Protein AF-A0A376RF10-F1 (afdb_monomer)

Solvent-accessible surface area (backbone atoms only — not comparable to full-atom values): 8334 Å² total; per-residue (Å²): 114,68,69,59,55,52,52,50,46,29,71,77,38,60,68,51,52,42,58,76,68,70,46,94,78,87,82,82,74,90,78,76,69,56,68,84,74,46,48,80,75,67,83,69,54,71,64,60,54,51,52,50,53,50,49,52,56,69,41,9,72,53,36,21,66,78,38,64,90,24,38,89,58,56,19,55,82,65,55,60,75,44,80,38,65,71,57,46,56,48,50,26,63,77,68,72,45,87,73,84,84,80,52,69,45,74,37,35,64,62,17,62,100,64,43,26,66,54,50,51,62,55,47,48,51,54,50,53,50,53,51,52,55,33,55,77,69,77,97

Organism: Escherichia coli (NCBI:txid562)

InterPro domains:
  IPR000634 Serine/threonine dehydratase, pyridoxal-phosphate-binding site [PS00165] (108-122)
  IPR036052 Tryptophan synthase beta chain-like, PALP domain superfamily [G3DSA:3.40.50.1100] (1-138)
  IPR036052 Tryptophan synthase beta chain-like, PALP domain superfamily [SSF53686] (46-131)

Structure (mmCIF, N/CA/C/O backbone):
data_AF-A0A376RF10-F1
#
_entry.id   AF-A0A376RF10-F1
#
loop_
_atom_site.group_PDB
_atom_site.id
_atom_site.type_symbol
_atom_site.label_atom_id
_atom_site.label_alt_id
_atom_site.label_comp_id
_atom_site.label_asym_id
_atom_site.label_entity_id
_atom_site.label_seq_id
_atom_site.pdbx_PDB_ins_code
_atom_site.Cartn_x
_atom_site.Cartn_y
_atom_site.Cartn_z
_atom_site.occupancy
_atom_site.B_iso_or_equiv
_atom_site.auth_seq_id
_atom_site.auth_comp_id
_atom_site.auth_asym_id
_atom_site.auth_atom_id
_atom_site.pdbx_PDB_model_num
ATOM 1 N N . MET A 1 1 ? 5.990 -17.640 33.988 1.00 56.06 1 MET A N 1
ATOM 2 C CA . MET A 1 1 ? 6.763 -16.407 33.701 1.00 56.06 1 MET A CA 1
ATOM 3 C C . MET A 1 1 ? 6.196 -15.623 32.516 1.00 56.06 1 MET A C 1
ATOM 5 O O . MET A 1 1 ? 6.079 -14.413 32.640 1.00 56.06 1 MET A O 1
ATOM 9 N N . GLU A 1 2 ? 5.776 -16.263 31.417 1.00 63.03 2 GLU A N 1
ATOM 10 C CA . GLU A 1 2 ? 5.152 -15.570 30.265 1.00 63.03 2 GLU A CA 1
ATOM 11 C C . GLU A 1 2 ? 3.824 -14.869 30.597 1.00 63.03 2 GLU A C 1
ATOM 13 O O . GLU A 1 2 ? 3.658 -13.701 30.255 1.00 63.03 2 GLU A O 1
ATOM 18 N N . ASN A 1 3 ? 2.938 -15.505 31.374 1.00 71.56 3 ASN A N 1
ATOM 19 C CA . ASN A 1 3 ? 1.671 -14.883 31.797 1.00 71.56 3 ASN A CA 1
ATOM 20 C C . ASN A 1 3 ? 1.860 -13.595 32.620 1.00 71.56 3 ASN A C 1
ATOM 22 O O . ASN A 1 3 ? 1.049 -12.680 32.526 1.00 71.56 3 ASN A O 1
ATOM 26 N N . ALA A 1 4 ? 2.947 -13.481 33.392 1.00 78.94 4 ALA A N 1
ATOM 27 C CA . ALA A 1 4 ? 3.238 -12.268 34.161 1.00 78.94 4 ALA A CA 1
ATOM 28 C C . ALA A 1 4 ? 3.677 -11.105 33.254 1.00 78.94 4 ALA A C 1
ATOM 30 O O . ALA A 1 4 ? 3.264 -9.968 33.472 1.00 78.94 4 ALA A O 1
ATOM 31 N N . LYS A 1 5 ? 4.455 -11.393 32.199 1.00 87.00 5 LYS A N 1
ATOM 32 C CA . LYS A 1 5 ? 4.859 -10.394 31.196 1.00 87.00 5 LYS A CA 1
ATOM 33 C C . LYS A 1 5 ? 3.667 -9.922 30.359 1.00 87.00 5 LYS A C 1
ATOM 35 O O . LYS A 1 5 ? 3.521 -8.723 30.148 1.00 87.00 5 LYS A O 1
ATOM 40 N N . MET A 1 6 ? 2.786 -10.842 29.954 1.00 89.25 6 MET A N 1
ATOM 41 C CA . MET A 1 6 ? 1.544 -10.506 29.245 1.00 89.25 6 MET A CA 1
ATOM 42 C C . MET A 1 6 ? 0.622 -9.625 30.100 1.00 89.25 6 MET A C 1
ATOM 44 O O . MET A 1 6 ? 0.164 -8.582 29.642 1.00 89.25 6 MET A O 1
ATOM 48 N N . ASN A 1 7 ? 0.405 -9.986 31.368 1.00 92.56 7 ASN A N 1
ATOM 49 C CA . ASN A 1 7 ? -0.426 -9.187 32.272 1.00 92.56 7 ASN A CA 1
ATOM 50 C C . ASN A 1 7 ? 0.167 -7.795 32.541 1.00 92.56 7 ASN A C 1
ATOM 52 O O . ASN A 1 7 ? -0.581 -6.825 32.621 1.00 92.56 7 ASN A O 1
ATOM 56 N N . SER A 1 8 ? 1.497 -7.675 32.621 1.00 95.38 8 SER A N 1
ATOM 57 C CA . SER A 1 8 ? 2.172 -6.375 32.716 1.00 95.38 8 SER A CA 1
ATOM 58 C C . SER A 1 8 ? 1.950 -5.517 31.466 1.00 95.38 8 SER A C 1
ATOM 60 O O . SER A 1 8 ? 1.698 -4.322 31.595 1.00 95.38 8 SER A O 1
ATOM 62 N N . LEU A 1 9 ? 2.000 -6.109 30.266 1.00 96.19 9 LEU A N 1
ATOM 63 C CA . LEU A 1 9 ? 1.711 -5.400 29.014 1.00 96.19 9 LEU A CA 1
ATOM 64 C C . LEU A 1 9 ? 0.25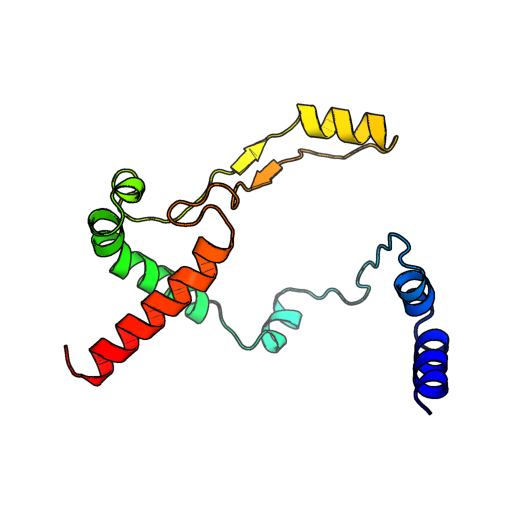5 -4.945 28.938 1.00 96.19 9 LEU A C 1
ATOM 66 O O . LEU A 1 9 ? 0.006 -3.815 28.541 1.00 96.19 9 LEU A O 1
ATOM 70 N N . ILE A 1 10 ? -0.694 -5.784 29.357 1.00 97.06 10 ILE A N 1
ATOM 71 C CA . ILE A 1 10 ? -2.115 -5.416 29.411 1.00 97.06 10 ILE A CA 1
ATOM 72 C C . ILE A 1 10 ? -2.351 -4.280 30.414 1.00 97.06 10 ILE A C 1
ATOM 74 O O . ILE A 1 10 ? -3.123 -3.368 30.131 1.00 97.06 10 ILE A O 1
ATOM 78 N N . ALA A 1 11 ? -1.683 -4.308 31.570 1.00 96.69 11 ALA A N 1
ATOM 79 C CA . ALA A 1 11 ? -1.795 -3.243 32.563 1.00 96.69 11 ALA A CA 1
ATOM 80 C C . ALA A 1 11 ? -1.234 -1.907 32.043 1.00 96.69 11 ALA A C 1
ATOM 82 O O . ALA A 1 11 ? -1.834 -0.860 32.273 1.00 96.69 11 ALA A O 1
ATOM 83 N N . GLN A 1 12 ? -0.107 -1.944 31.326 1.00 97.81 12 GLN A N 1
ATOM 84 C CA . GLN A 1 12 ? 0.526 -0.753 30.756 1.00 97.81 12 GLN A CA 1
ATOM 85 C C . GLN A 1 12 ? -0.199 -0.235 29.504 1.00 97.81 12 GLN A C 1
ATOM 87 O O . GLN A 1 12 ? -0.301 0.973 29.302 1.00 97.81 12 GLN A O 1
ATOM 92 N N . TYR A 1 13 ? -0.718 -1.141 28.674 1.00 97.38 13 TYR A N 1
ATOM 93 C CA . TYR A 1 13 ? -1.395 -0.855 27.413 1.00 97.38 13 TYR A CA 1
ATOM 94 C C . TYR A 1 13 ? -2.748 -1.580 27.377 1.00 97.38 13 TYR A C 1
ATOM 96 O O . TYR A 1 13 ? -2.857 -2.657 26.785 1.00 97.38 13 TYR A O 1
ATOM 104 N N . PRO A 1 14 ? -3.811 -0.992 27.958 1.00 96.62 14 PRO A N 1
ATOM 105 C CA . PRO A 1 14 ? -5.119 -1.646 28.063 1.00 96.62 14 PRO A CA 1
ATOM 106 C C . PRO A 1 14 ? -5.703 -2.120 26.726 1.00 96.62 14 PRO A C 1
ATOM 108 O O . PRO A 1 14 ? -6.420 -3.117 26.696 1.00 96.62 14 PRO A O 1
ATOM 111 N N . LEU A 1 15 ? -5.342 -1.463 25.615 1.00 97.12 15 LEU A N 1
ATOM 112 C CA . LEU A 1 15 ? -5.719 -1.863 24.255 1.00 97.12 15 LEU A CA 1
ATOM 113 C C . LEU A 1 15 ? -5.302 -3.306 23.917 1.00 97.12 15 LEU A C 1
ATOM 115 O O . LEU A 1 15 ? -5.996 -3.989 23.172 1.00 97.12 15 LEU A O 1
ATOM 119 N N . VAL A 1 16 ? -4.203 -3.805 24.494 1.00 97.25 16 VAL A N 1
ATOM 120 C CA . VAL A 1 16 ? -3.722 -5.180 24.278 1.00 97.25 16 VAL A CA 1
ATOM 121 C C . VAL A 1 16 ? -4.762 -6.208 24.724 1.00 97.25 16 VAL A C 1
ATOM 123 O O . VAL A 1 16 ? -4.869 -7.267 24.111 1.00 97.25 16 VAL A O 1
ATOM 126 N N . LYS A 1 17 ? -5.582 -5.893 25.735 1.00 97.25 17 LYS A N 1
ATOM 127 C CA . LYS A 1 17 ? -6.691 -6.760 26.154 1.00 97.25 17 LYS A CA 1
ATOM 128 C C . LYS A 1 17 ? -7.690 -6.987 25.017 1.00 97.25 17 LYS A C 1
ATOM 130 O O . LYS A 1 17 ? -8.119 -8.120 24.812 1.00 97.25 17 LYS A O 1
ATOM 135 N N . ASP A 1 18 ? -8.028 -5.931 24.279 1.00 98.06 18 ASP A N 1
ATOM 136 C CA . ASP A 1 18 ? -8.957 -6.005 23.149 1.00 98.06 18 ASP A CA 1
ATOM 137 C C . ASP A 1 18 ? -8.354 -6.830 21.998 1.00 98.06 18 ASP A C 1
ATOM 139 O O . ASP A 1 18 ? -9.052 -7.648 21.398 1.00 98.06 18 ASP A O 1
ATOM 143 N N . LEU A 1 19 ? -7.040 -6.711 21.762 1.00 97.12 19 LEU A N 1
ATOM 144 C CA . LEU A 1 19 ? -6.323 -7.525 20.771 1.00 97.12 19 LEU A CA 1
ATOM 145 C C . LEU A 1 19 ? -6.312 -9.016 21.136 1.00 97.12 19 LEU A C 1
ATOM 147 O O . LEU A 1 19 ? -6.581 -9.859 20.283 1.00 97.12 19 LEU A O 1
ATOM 151 N N . VAL A 1 20 ? -6.047 -9.352 22.405 1.00 96.00 20 VAL A N 1
ATOM 152 C CA . VAL A 1 20 ? -6.098 -10.740 22.905 1.00 96.00 20 VAL A CA 1
ATOM 153 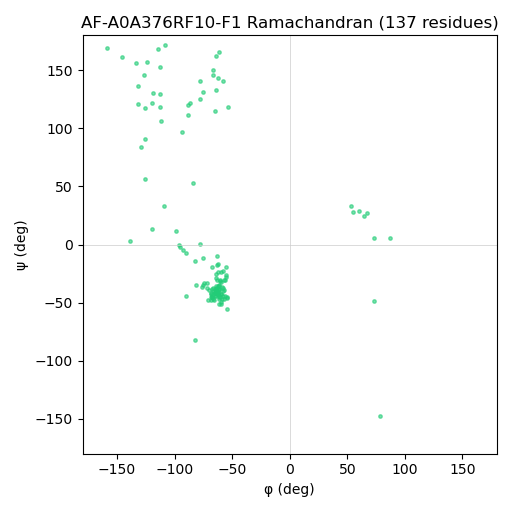C C . VAL A 1 20 ? -7.503 -11.328 22.753 1.00 96.00 20 VAL A C 1
ATOM 155 O O . VAL A 1 20 ? -7.648 -12.511 22.458 1.00 96.00 20 VAL A O 1
ATOM 158 N N . ALA A 1 21 ? -8.536 -10.501 22.917 1.00 97.69 21 ALA A N 1
ATOM 159 C CA . ALA A 1 21 ? -9.928 -10.898 22.741 1.00 97.69 21 ALA A CA 1
ATOM 160 C C . ALA A 1 21 ? -10.372 -10.999 21.268 1.00 97.69 21 ALA A C 1
ATOM 162 O O . ALA A 1 21 ? -11.536 -11.309 21.025 1.00 97.69 21 ALA A O 1
ATOM 163 N N . LEU A 1 22 ? -9.484 -10.734 20.297 1.00 98.00 22 LEU A N 1
ATOM 164 C CA . LEU A 1 22 ? -9.795 -10.686 18.860 1.00 98.00 22 LEU A CA 1
ATOM 165 C C . LEU A 1 22 ? -10.935 -9.712 18.521 1.00 98.00 22 LEU A C 1
ATOM 167 O O . LEU A 1 22 ? -11.663 -9.894 17.546 1.00 98.00 22 LEU A O 1
ATOM 171 N N . LYS A 1 23 ? -11.100 -8.669 19.337 1.00 98.44 23 LYS A N 1
ATOM 172 C CA . LYS A 1 23 ? -12.096 -7.628 19.110 1.00 98.44 23 LYS A CA 1
ATOM 173 C C . LYS A 1 23 ? -11.606 -6.716 17.988 1.00 98.44 23 LYS A C 1
ATOM 175 O O . LYS A 1 23 ? -10.474 -6.231 18.038 1.00 98.44 23 LYS A O 1
ATOM 180 N N . GLU A 1 24 ? -12.462 -6.434 17.006 1.00 98.12 24 GLU A N 1
ATOM 181 C CA . GLU A 1 24 ? -12.191 -5.391 16.010 1.00 98.12 24 GLU A CA 1
ATOM 182 C C . GLU A 1 24 ? -11.870 -4.075 16.732 1.00 98.12 24 GLU A C 1
ATOM 184 O O . GLU A 1 24 ? -12.661 -3.568 17.529 1.00 98.12 24 GLU A O 1
ATOM 189 N N . THR A 1 25 ? -10.659 -3.564 16.512 1.00 97.94 25 THR A N 1
ATOM 190 C CA . THR A 1 25 ? -10.072 -2.499 17.328 1.00 97.94 25 THR A CA 1
ATOM 191 C C . THR A 1 25 ? -9.497 -1.415 16.432 1.00 97.94 25 THR A C 1
ATOM 193 O O . THR A 1 25 ? -8.809 -1.696 15.453 1.00 97.94 25 THR A O 1
ATOM 196 N N . THR A 1 26 ? -9.743 -0.159 16.792 1.00 97.75 26 THR A N 1
ATOM 197 C CA . THR A 1 26 ? -9.173 1.011 16.121 1.00 97.75 26 THR A CA 1
ATOM 198 C C . THR A 1 26 ? -8.330 1.798 17.114 1.00 97.75 26 THR A C 1
ATOM 200 O O . THR A 1 26 ? -8.790 2.113 18.210 1.00 97.75 26 THR A O 1
ATOM 203 N N . TRP A 1 27 ? -7.099 2.134 16.729 1.00 97.75 27 TRP A N 1
ATOM 204 C CA . TRP A 1 27 ? -6.212 3.000 17.500 1.00 97.75 27 TRP A CA 1
ATOM 205 C C . TRP A 1 27 ? -5.737 4.151 16.624 1.00 97.75 27 TRP A C 1
ATOM 207 O O . TRP A 1 27 ? -5.070 3.941 15.611 1.00 97.75 27 TRP A O 1
ATOM 217 N N . PHE A 1 28 ? -6.098 5.368 17.014 1.00 97.81 28 PHE A N 1
ATOM 218 C CA . PHE A 1 28 ? -5.609 6.578 16.370 1.00 97.81 28 PHE A CA 1
ATOM 219 C C . PHE A 1 28 ? -4.286 6.972 17.022 1.00 97.81 28 PHE A C 1
ATOM 221 O O . PHE A 1 28 ? -4.240 7.172 18.235 1.00 97.81 28 PHE A O 1
ATOM 228 N N . ASN A 1 29 ? -3.217 7.063 16.228 1.00 97.38 29 ASN A N 1
ATOM 229 C CA . ASN A 1 29 ? -1.900 7.445 16.729 1.00 97.38 29 ASN A CA 1
ATOM 230 C C . ASN A 1 29 ? -1.937 8.898 17.251 1.00 97.38 29 ASN A C 1
ATOM 232 O O . ASN A 1 29 ? -2.117 9.809 16.442 1.00 97.38 29 ASN A O 1
ATOM 236 N N . PRO A 1 30 ? -1.736 9.145 18.560 1.00 96.88 30 PRO A N 1
ATOM 237 C CA . PRO A 1 30 ? -1.740 10.500 19.108 1.00 96.88 30 PRO A CA 1
ATOM 238 C C . PRO A 1 30 ? -0.460 11.286 18.778 1.00 96.88 30 PRO A C 1
ATOM 240 O O . PRO A 1 30 ? -0.409 12.487 19.016 1.00 96.88 30 PRO A O 1
ATOM 243 N N . GLY A 1 31 ? 0.579 10.618 18.267 1.00 97.50 31 GLY A N 1
ATOM 244 C CA . GLY A 1 31 ? 1.898 11.187 17.990 1.00 97.50 31 GLY A CA 1
ATOM 245 C C . GLY A 1 31 ? 2.202 11.344 16.503 1.00 97.50 31 GLY A C 1
ATOM 246 O O . GLY A 1 31 ? 3.343 11.141 16.097 1.00 97.50 31 GLY A O 1
ATOM 247 N N . THR A 1 32 ? 1.206 11.634 15.662 1.00 98.06 32 THR A N 1
ATOM 248 C CA . THR A 1 32 ? 1.482 12.014 14.268 1.00 98.06 32 THR A CA 1
ATOM 249 C C . THR A 1 32 ? 2.253 13.329 14.235 1.00 98.06 32 THR A C 1
ATOM 251 O O . THR A 1 32 ? 1.855 14.286 14.897 1.00 98.06 32 THR A O 1
ATOM 254 N N . THR A 1 33 ? 3.322 13.393 13.448 1.00 98.31 33 THR A N 1
ATOM 255 C CA . THR A 1 33 ? 4.175 14.580 13.329 1.00 98.31 33 THR A CA 1
ATOM 256 C C . THR A 1 33 ? 3.990 15.259 11.978 1.00 98.31 33 THR A C 1
ATOM 258 O O . THR A 1 33 ? 3.374 14.712 11.058 1.00 98.31 33 THR A O 1
ATOM 261 N N . SER A 1 34 ? 4.584 16.440 11.825 1.00 98.38 34 SER A N 1
ATOM 262 C CA . SER A 1 34 ? 4.808 17.006 10.496 1.00 98.38 34 SER A CA 1
ATOM 263 C C . SER A 1 34 ? 5.772 16.132 9.673 1.00 98.38 34 SER A C 1
ATOM 265 O O . SER A 1 34 ? 6.520 15.317 10.224 1.00 98.38 34 SER A O 1
ATOM 267 N N . LEU A 1 35 ? 5.788 16.319 8.346 1.00 97.94 35 LEU A N 1
ATOM 268 C CA . LEU A 1 35 ? 6.756 15.651 7.466 1.00 97.94 35 LEU A CA 1
ATOM 269 C C . LEU A 1 35 ? 8.197 15.965 7.888 1.00 97.94 35 LEU A C 1
ATOM 271 O O . LEU A 1 35 ? 9.004 15.053 8.006 1.00 97.94 35 LEU A O 1
ATOM 275 N N . ALA A 1 36 ? 8.505 17.240 8.143 1.00 97.94 36 ALA A N 1
ATOM 276 C CA . ALA A 1 36 ? 9.855 17.681 8.492 1.00 97.94 36 ALA A CA 1
ATOM 277 C C . ALA A 1 36 ? 10.376 17.033 9.787 1.00 97.94 36 ALA A C 1
ATOM 279 O O . ALA A 1 36 ? 11.545 16.665 9.855 1.00 97.94 36 ALA A O 1
ATOM 280 N N . GLU A 1 37 ? 9.514 16.855 10.790 1.00 98.12 37 GLU A N 1
ATOM 281 C CA . GLU A 1 37 ? 9.873 16.172 12.040 1.00 98.12 37 GLU A CA 1
ATOM 282 C C . GLU A 1 37 ? 9.957 14.650 11.886 1.00 98.12 37 GLU A C 1
ATOM 284 O O . GLU A 1 37 ? 10.789 14.021 12.531 1.00 98.12 37 GLU A O 1
ATOM 289 N N . GLY A 1 38 ? 9.102 14.047 11.054 1.00 97.75 38 GLY A N 1
ATOM 290 C CA . GLY A 1 38 ? 9.022 12.592 10.906 1.00 97.75 38 GLY A CA 1
ATOM 291 C C . GLY A 1 38 ? 10.083 12.005 9.974 1.00 97.75 38 GLY A C 1
ATOM 292 O O . GLY A 1 38 ? 10.586 10.908 10.216 1.00 97.75 38 GLY A O 1
ATOM 293 N N . LEU A 1 39 ? 10.445 12.737 8.915 1.00 97.50 39 LEU A N 1
ATOM 294 C CA . LEU A 1 39 ? 11.327 12.256 7.849 1.00 97.50 39 LEU A CA 1
ATOM 295 C C . LEU A 1 39 ? 12.710 11.776 8.340 1.00 97.50 39 LEU A C 1
ATOM 297 O O . LEU A 1 39 ? 13.154 10.732 7.861 1.00 97.50 39 LEU A O 1
ATOM 301 N N . PRO A 1 40 ? 13.373 12.422 9.326 1.00 97.56 40 PRO A N 1
ATOM 302 C CA . PRO A 1 40 ? 14.646 11.939 9.869 1.00 97.56 40 PRO A CA 1
ATOM 303 C C . PRO A 1 40 ? 14.601 10.518 10.455 1.00 97.56 40 PRO A C 1
ATOM 305 O O . PRO A 1 40 ? 15.636 9.859 10.521 1.00 97.56 40 PRO A O 1
ATOM 308 N N . TYR A 1 41 ? 13.425 10.027 10.861 1.00 97.88 41 TYR A N 1
ATOM 309 C CA . TYR A 1 41 ? 13.254 8.690 11.442 1.00 97.88 41 TYR A CA 1
ATOM 310 C C . TYR A 1 41 ? 12.959 7.597 10.403 1.00 97.88 41 TYR A C 1
ATOM 312 O O . TYR A 1 41 ? 12.932 6.419 10.757 1.00 97.88 41 TYR A O 1
ATOM 320 N N . VAL A 1 42 ? 12.741 7.957 9.132 1.00 98.00 42 VAL A N 1
ATOM 321 C CA . VAL A 1 42 ? 12.414 6.998 8.059 1.00 98.00 42 VAL A CA 1
ATOM 322 C C . VAL A 1 42 ? 13.642 6.187 7.632 1.00 98.00 42 VAL A C 1
ATOM 324 O O . VAL A 1 42 ? 13.511 5.024 7.259 1.00 98.00 42 VAL A O 1
ATOM 327 N N . GLY A 1 43 ? 14.839 6.784 7.686 1.00 97.50 43 GLY A N 1
ATOM 328 C CA . GLY A 1 43 ? 16.088 6.141 7.254 1.00 97.50 43 GLY A CA 1
ATOM 329 C C . GLY A 1 43 ? 16.246 6.001 5.732 1.00 97.50 43 GLY A C 1
ATOM 330 O O . GLY A 1 43 ? 17.213 5.393 5.283 1.00 97.50 43 GLY A O 1
ATOM 331 N N . LEU A 1 44 ? 15.320 6.571 4.956 1.00 97.75 44 LEU A N 1
ATOM 332 C CA . LEU A 1 44 ? 15.353 6.686 3.497 1.00 97.75 44 LEU A CA 1
ATOM 333 C C . LEU A 1 44 ? 14.990 8.116 3.096 1.00 97.75 44 LEU A C 1
ATOM 335 O O . LEU A 1 44 ? 14.308 8.834 3.832 1.00 97.75 44 LEU A O 1
ATOM 339 N N . THR A 1 45 ? 15.440 8.515 1.916 1.00 98.00 45 THR A N 1
ATOM 340 C CA . THR A 1 45 ? 15.290 9.860 1.364 1.00 98.00 45 THR A CA 1
ATOM 341 C C . THR A 1 45 ? 14.403 9.863 0.12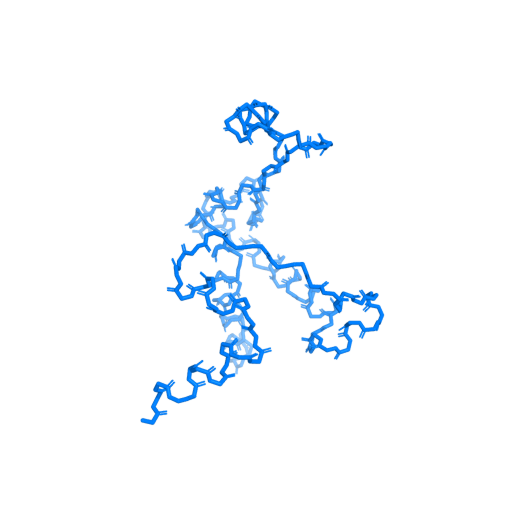3 1.00 98.00 45 THR A C 1
ATOM 343 O O . THR A 1 45 ? 14.101 8.826 -0.468 1.00 98.00 45 THR A O 1
ATOM 346 N N . GLU A 1 46 ? 14.010 11.055 -0.322 1.00 97.81 46 GLU A N 1
ATOM 347 C CA . GLU A 1 46 ? 13.351 11.218 -1.620 1.00 97.81 46 GLU A CA 1
ATOM 348 C C . GLU A 1 46 ? 14.241 10.745 -2.780 1.00 97.81 46 GLU A C 1
ATOM 350 O O . GLU A 1 46 ? 13.734 10.181 -3.747 1.00 97.81 46 GLU A O 1
ATOM 355 N N . GLN A 1 47 ? 15.566 10.890 -2.669 1.00 98.44 47 GLN A N 1
ATOM 356 C CA . GLN A 1 47 ? 16.488 10.415 -3.700 1.00 98.44 47 GLN A CA 1
ATOM 357 C C . GLN A 1 47 ? 16.434 8.889 -3.851 1.00 98.44 47 GLN A C 1
ATOM 359 O O . GLN A 1 47 ? 16.413 8.403 -4.976 1.00 98.44 47 GLN A O 1
ATOM 364 N N . ASP A 1 48 ? 16.311 8.136 -2.753 1.00 98.31 48 ASP A N 1
ATOM 365 C CA . ASP A 1 48 ? 16.153 6.674 -2.811 1.00 98.31 48 ASP A CA 1
ATOM 366 C C . ASP A 1 48 ? 14.874 6.273 -3.571 1.00 98.31 48 ASP A C 1
ATOM 368 O O . ASP A 1 48 ? 14.857 5.298 -4.328 1.00 98.31 48 ASP A O 1
ATOM 372 N N . VAL A 1 49 ? 13.801 7.060 -3.417 1.00 98.19 49 VAL A N 1
ATOM 373 C CA . VAL A 1 49 ? 12.544 6.881 -4.160 1.00 98.19 49 VAL A CA 1
ATOM 374 C C . VAL A 1 49 ? 12.744 7.185 -5.648 1.00 98.19 49 VAL A C 1
ATOM 376 O O . VAL A 1 49 ? 12.314 6.401 -6.498 1.00 98.19 49 VAL A O 1
ATOM 379 N N . GLN A 1 50 ? 13.430 8.280 -5.985 1.00 98.50 50 GLN A N 1
ATOM 380 C CA . GLN A 1 50 ? 13.728 8.629 -7.379 1.00 98.50 50 GLN A CA 1
ATOM 381 C C . GLN A 1 50 ? 14.642 7.595 -8.051 1.00 98.50 50 GLN A C 1
ATOM 383 O O . GLN A 1 50 ? 14.405 7.218 -9.200 1.00 98.50 50 GLN A O 1
ATOM 388 N N . ASP A 1 51 ? 15.627 7.060 -7.334 1.00 98.25 51 ASP A N 1
ATOM 389 C CA . ASP A 1 51 ? 16.512 6.005 -7.829 1.00 98.25 51 ASP A CA 1
ATOM 390 C C . ASP A 1 51 ? 15.736 4.712 -8.119 1.00 98.25 51 ASP A C 1
ATOM 392 O O . ASP A 1 51 ? 15.993 4.037 -9.125 1.00 98.25 51 ASP A O 1
ATOM 396 N N . ALA A 1 52 ? 14.742 4.384 -7.286 1.00 98.25 52 ALA A N 1
ATOM 397 C CA . ALA A 1 52 ? 13.834 3.271 -7.534 1.00 98.25 52 ALA A CA 1
ATOM 398 C C . ALA A 1 52 ? 12.982 3.493 -8.797 1.00 98.25 52 ALA A C 1
ATOM 400 O O . ALA A 1 52 ? 12.884 2.593 -9.640 1.00 98.25 52 ALA A O 1
ATOM 401 N N . HIS A 1 53 ? 12.430 4.698 -8.982 1.00 98.06 53 HIS A N 1
ATOM 402 C CA . HIS A 1 53 ? 11.709 5.076 -10.203 1.00 98.06 53 HIS A CA 1
ATOM 403 C C . HIS A 1 53 ? 12.597 4.990 -11.451 1.00 98.06 53 HIS A C 1
ATOM 405 O O . HIS A 1 53 ? 12.194 4.420 -12.471 1.00 98.06 53 HIS A O 1
ATOM 411 N N . ALA A 1 54 ? 13.824 5.506 -11.374 1.00 98.31 54 ALA A N 1
ATOM 412 C CA . ALA A 1 54 ? 14.785 5.468 -12.469 1.00 98.31 54 ALA A CA 1
ATOM 413 C C . ALA A 1 54 ? 15.165 4.027 -12.835 1.00 98.31 54 ALA A C 1
ATOM 415 O O . ALA A 1 54 ? 15.232 3.689 -14.017 1.00 98.31 54 ALA A O 1
ATOM 416 N N . ARG A 1 55 ? 15.357 3.152 -11.839 1.00 98.19 55 ARG A N 1
ATOM 417 C CA . ARG A 1 55 ? 15.591 1.718 -12.058 1.00 98.19 55 ARG A CA 1
ATOM 418 C C . ARG A 1 55 ? 14.430 1.061 -12.790 1.00 98.19 55 ARG A C 1
ATOM 420 O O . ARG A 1 55 ? 14.652 0.430 -13.818 1.00 98.19 55 ARG A O 1
ATOM 427 N N . LEU A 1 56 ? 13.198 1.243 -12.316 1.00 98.25 56 LEU A N 1
ATOM 428 C CA . LEU A 1 56 ? 12.016 0.695 -12.990 1.00 98.25 56 LEU A CA 1
ATOM 429 C C . LEU A 1 56 ? 11.899 1.205 -14.433 1.00 98.25 56 LEU A C 1
ATOM 431 O O . LEU A 1 56 ? 11.583 0.432 -15.333 1.00 98.25 56 LEU A O 1
ATOM 435 N N . SER A 1 57 ? 12.255 2.469 -14.668 1.00 98.19 57 SER A N 1
ATOM 436 C CA . SER A 1 57 ? 12.285 3.061 -16.009 1.00 98.19 57 SER A CA 1
ATOM 437 C C . SER A 1 57 ? 13.334 2.399 -16.914 1.00 98.19 57 SER A C 1
ATOM 439 O O . SER A 1 57 ? 13.034 2.093 -18.066 1.00 98.19 57 SER A O 1
ATOM 441 N N . ARG A 1 58 ? 14.538 2.095 -16.399 1.00 97.75 58 ARG A N 1
ATOM 442 C CA . ARG A 1 58 ? 15.569 1.336 -17.140 1.00 97.75 58 ARG A CA 1
ATOM 443 C C . ARG A 1 58 ? 15.110 -0.077 -17.502 1.00 97.75 58 ARG A C 1
ATOM 445 O O . ARG A 1 58 ? 15.445 -0.566 -18.578 1.00 97.75 58 ARG A O 1
ATOM 452 N N . PHE A 1 59 ? 14.333 -0.721 -16.633 1.00 98.19 59 PHE A N 1
ATOM 453 C CA . PHE A 1 59 ? 13.797 -2.061 -16.878 1.00 98.19 59 PHE A CA 1
ATOM 454 C C . PHE A 1 59 ? 12.527 -2.084 -17.735 1.00 98.19 59 PHE A C 1
ATOM 456 O O . PHE A 1 59 ? 12.183 -3.150 -18.243 1.00 98.19 59 PHE A O 1
ATOM 463 N N . ALA A 1 60 ? 11.850 -0.955 -17.958 1.00 98.38 60 ALA A N 1
ATOM 464 C CA . ALA A 1 60 ? 10.598 -0.919 -18.714 1.00 98.38 60 ALA A CA 1
ATOM 465 C C . ALA A 1 60 ? 10.716 -1.552 -20.126 1.00 98.38 60 ALA A C 1
ATOM 467 O O . ALA A 1 60 ? 9.914 -2.432 -20.450 1.00 98.38 60 ALA A O 1
ATOM 468 N N . PRO A 1 61 ? 11.761 -1.279 -20.941 1.00 98.25 61 PRO A N 1
ATOM 469 C CA . PRO A 1 61 ? 11.929 -1.950 -22.235 1.00 98.25 61 PRO A CA 1
ATOM 470 C C . PRO A 1 61 ? 12.139 -3.468 -22.133 1.00 98.25 61 PRO A C 1
ATOM 472 O O . PRO A 1 61 ? 11.759 -4.204 -23.046 1.00 98.25 61 PR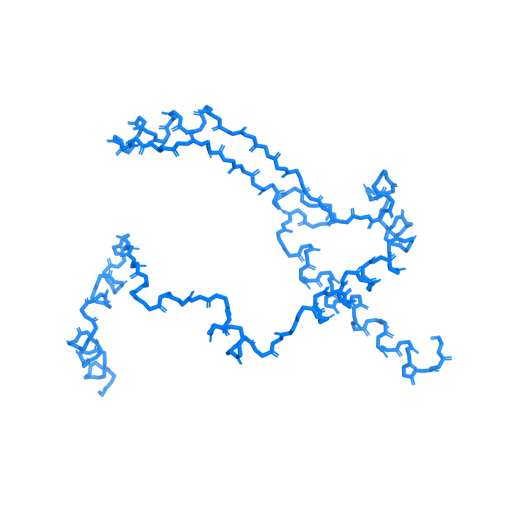O A O 1
ATOM 475 N N . TYR A 1 62 ? 12.760 -3.947 -21.049 1.00 98.19 62 TYR A N 1
ATOM 476 C CA . TYR A 1 62 ? 12.895 -5.378 -20.773 1.00 98.19 62 TYR A CA 1
ATOM 477 C C . TYR A 1 62 ? 11.543 -5.982 -20.390 1.00 98.19 62 TYR A C 1
ATOM 479 O O . TYR A 1 62 ? 11.149 -6.988 -20.973 1.00 98.19 62 TYR A O 1
ATOM 487 N N . LEU A 1 63 ? 10.806 -5.342 -19.478 1.00 98.44 63 LEU A N 1
ATOM 488 C CA . LEU A 1 63 ? 9.499 -5.803 -19.009 1.00 98.44 63 LEU A CA 1
ATOM 489 C C . LEU A 1 63 ? 8.489 -5.898 -20.157 1.00 98.44 63 LEU A C 1
ATOM 491 O O . LEU A 1 63 ? 7.844 -6.933 -20.291 1.00 98.44 63 LEU A O 1
ATOM 495 N N . ALA A 1 64 ? 8.451 -4.908 -21.055 1.00 98.38 64 ALA A N 1
ATOM 496 C CA . ALA A 1 64 ? 7.591 -4.921 -22.243 1.00 98.38 64 ALA A CA 1
ATOM 497 C C . ALA A 1 64 ? 7.828 -6.139 -23.158 1.00 98.38 64 ALA A C 1
ATOM 499 O O . ALA A 1 64 ? 6.909 -6.596 -23.836 1.00 98.38 64 ALA A O 1
ATOM 500 N N . LYS A 1 65 ? 9.062 -6.663 -23.192 1.00 98.31 65 LYS A N 1
ATOM 501 C CA . LYS A 1 65 ? 9.440 -7.843 -23.986 1.00 98.31 65 LYS A CA 1
ATOM 502 C C . LYS A 1 65 ? 9.258 -9.148 -23.214 1.00 98.31 65 LYS A C 1
ATOM 504 O O . LYS A 1 65 ? 8.768 -10.121 -23.776 1.00 98.31 65 LYS A O 1
ATOM 509 N N . ALA A 1 66 ? 9.682 -9.177 -21.952 1.00 98.12 66 ALA A N 1
ATOM 510 C CA . ALA A 1 66 ? 9.644 -10.362 -21.099 1.00 98.12 66 ALA A CA 1
ATOM 511 C C . ALA A 1 66 ? 8.214 -10.720 -20.669 1.00 98.12 66 ALA A C 1
ATOM 513 O O . ALA A 1 66 ? 7.884 -11.897 -20.551 1.00 98.12 66 ALA A O 1
ATOM 514 N N . PHE A 1 67 ? 7.364 -9.707 -20.489 1.00 97.94 67 PHE A N 1
ATOM 515 C CA . PHE A 1 67 ? 5.963 -9.831 -20.108 1.00 97.94 67 PHE A CA 1
ATOM 516 C C . PHE A 1 67 ? 5.094 -9.082 -21.127 1.00 97.94 67 PHE A C 1
ATOM 518 O O . PHE A 1 67 ? 4.826 -7.891 -20.942 1.00 97.94 67 PHE A O 1
ATOM 525 N N . PRO A 1 68 ? 4.628 -9.758 -22.197 1.00 96.81 68 PRO A N 1
ATOM 526 C CA . PRO A 1 68 ? 3.857 -9.125 -23.270 1.00 96.81 68 PRO A CA 1
ATOM 527 C C . PRO A 1 68 ? 2.600 -8.378 -22.800 1.00 96.81 68 PRO A C 1
ATOM 529 O O . PRO A 1 68 ? 2.192 -7.411 -23.437 1.00 96.81 68 PRO A O 1
ATOM 532 N N . GLU A 1 69 ? 2.016 -8.767 -21.660 1.00 97.25 69 GLU A N 1
ATOM 533 C CA . GLU A 1 69 ? 0.895 -8.050 -21.028 1.00 97.25 69 GLU A CA 1
ATOM 534 C C . GLU A 1 69 ? 1.234 -6.594 -20.644 1.00 97.25 69 GLU A C 1
ATOM 536 O O . GLU A 1 69 ? 0.343 -5.753 -20.573 1.00 97.25 69 GLU A O 1
ATOM 541 N N . THR A 1 70 ? 2.517 -6.265 -20.456 1.00 98.00 70 THR A N 1
ATOM 542 C CA . THR A 1 70 ? 2.990 -4.905 -20.138 1.00 98.00 70 THR A CA 1
ATOM 543 C C . THR A 1 70 ? 3.378 -4.094 -21.378 1.00 98.00 70 THR A C 1
ATOM 545 O O . THR A 1 70 ? 3.692 -2.910 -21.271 1.00 98.00 70 THR A O 1
ATOM 548 N N . ALA A 1 71 ? 3.355 -4.683 -22.579 1.00 97.94 71 ALA A N 1
ATOM 549 C CA . ALA A 1 71 ? 3.798 -3.998 -23.794 1.00 97.94 71 ALA A CA 1
ATOM 550 C C . ALA A 1 71 ? 2.957 -2.746 -24.096 1.00 97.94 71 ALA A C 1
ATOM 552 O O . ALA A 1 71 ? 3.504 -1.708 -24.466 1.00 97.94 71 ALA A O 1
ATOM 553 N N . ALA A 1 72 ? 1.641 -2.815 -23.868 1.00 97.69 72 ALA A N 1
ATOM 554 C CA . ALA A 1 72 ? 0.726 -1.692 -24.078 1.00 97.69 72 ALA A CA 1
ATOM 555 C C . ALA A 1 72 ? 1.006 -0.497 -23.146 1.00 97.69 72 ALA A C 1
ATOM 557 O O . ALA A 1 72 ? 0.705 0.638 -23.504 1.00 97.69 72 ALA A O 1
ATOM 558 N N . THR A 1 73 ? 1.610 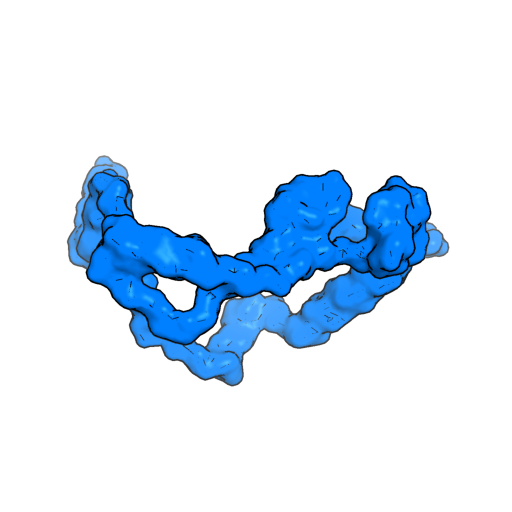-0.736 -21.977 1.00 97.75 73 THR A N 1
ATOM 559 C CA . THR A 1 73 ? 2.024 0.304 -21.021 1.00 97.75 73 THR A CA 1
ATOM 560 C C . THR A 1 73 ? 3.512 0.641 -21.132 1.00 97.75 73 THR A C 1
ATOM 562 O O . THR A 1 73 ? 4.064 1.299 -20.252 1.00 97.75 73 THR A O 1
ATOM 565 N N . GLY A 1 74 ? 4.194 0.176 -22.186 1.00 98.00 74 GLY A N 1
ATOM 566 C CA . GLY A 1 74 ? 5.630 0.390 -22.368 1.00 98.00 74 GLY A CA 1
ATOM 567 C C . GLY A 1 74 ? 6.493 -0.286 -21.299 1.00 98.00 74 GLY A C 1
ATOM 568 O O . GLY A 1 74 ? 7.603 0.170 -21.046 1.00 98.00 74 GLY A O 1
ATOM 569 N N . GLY A 1 75 ? 5.989 -1.346 -20.658 1.00 98.00 75 GLY A N 1
ATOM 570 C CA . GLY A 1 75 ? 6.670 -2.057 -19.575 1.00 98.00 75 GLY A CA 1
ATOM 571 C C . GLY A 1 75 ? 6.438 -1.475 -18.181 1.00 98.00 75 GLY A C 1
ATOM 572 O O . GLY A 1 75 ? 7.058 -1.933 -17.223 1.00 98.00 75 GLY A O 1
ATOM 573 N N . ILE A 1 76 ? 5.562 -0.475 -18.046 1.00 97.94 76 ILE A N 1
ATOM 574 C CA . ILE A 1 76 ? 5.211 0.114 -16.751 1.00 97.94 76 ILE A CA 1
ATOM 575 C C . ILE A 1 76 ? 4.226 -0.805 -16.018 1.00 97.94 76 ILE A C 1
ATOM 577 O O . ILE A 1 76 ? 3.155 -1.133 -16.537 1.00 97.94 76 ILE A O 1
ATOM 581 N N . ILE A 1 77 ? 4.581 -1.181 -14.788 1.00 98.00 77 ILE A N 1
ATOM 582 C CA . ILE A 1 77 ? 3.746 -1.967 -13.872 1.00 98.00 77 ILE A CA 1
ATOM 583 C C . ILE A 1 77 ? 2.980 -0.992 -12.973 1.00 98.00 77 ILE A C 1
ATOM 585 O O . ILE A 1 77 ? 3.512 -0.507 -11.976 1.00 98.00 77 ILE A O 1
ATOM 589 N N . GLU A 1 78 ? 1.733 -0.688 -13.328 1.00 98.06 78 GLU A N 1
ATOM 590 C CA . GLU A 1 78 ? 0.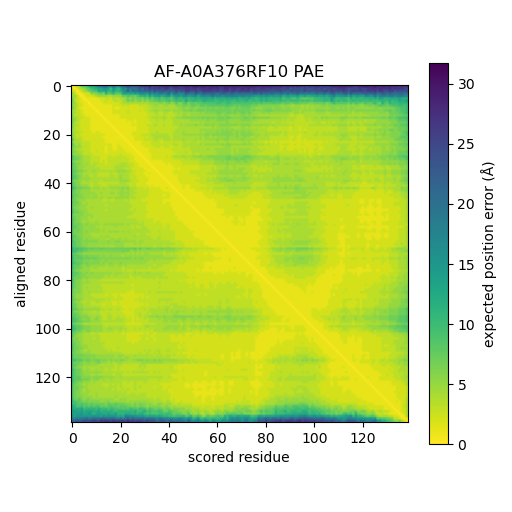879 0.237 -12.575 1.00 98.06 78 GLU A CA 1
ATOM 591 C C . GLU A 1 78 ? -0.593 -0.205 -12.620 1.00 98.06 78 GLU A C 1
ATOM 593 O O . GLU A 1 78 ? -0.973 -1.038 -13.443 1.00 98.06 78 GLU A O 1
ATOM 598 N N . SER A 1 79 ? -1.414 0.298 -11.693 1.00 97.94 79 SER A N 1
ATOM 599 C CA . SER A 1 79 ? -2.820 -0.094 -11.542 1.00 97.94 79 SER A CA 1
ATOM 600 C C . SER A 1 79 ? -3.776 1.092 -11.607 1.00 97.94 79 SER A C 1
ATOM 602 O O . SER A 1 79 ? -3.427 2.231 -11.288 1.00 97.94 79 SER A O 1
ATOM 604 N N . GLU A 1 80 ? -5.027 0.814 -11.955 1.00 98.25 80 GLU A N 1
ATOM 605 C CA . GLU A 1 80 ? -6.088 1.817 -11.987 1.00 98.25 80 GLU A CA 1
ATOM 606 C C . GLU A 1 80 ? -6.438 2.361 -10.588 1.00 98.25 80 GLU A C 1
ATOM 608 O O . GLU A 1 80 ? -6.392 1.653 -9.575 1.00 98.25 80 GLU A O 1
ATOM 613 N N . LEU A 1 81 ? -6.873 3.621 -10.561 1.00 98.62 81 LEU A N 1
ATOM 614 C CA . LEU A 1 81 ? -7.569 4.247 -9.440 1.00 98.62 81 LEU A CA 1
ATOM 615 C C . LEU A 1 81 ? -9.006 4.531 -9.882 1.00 98.62 81 LEU A C 1
ATOM 617 O O . LEU A 1 81 ? -9.216 5.282 -10.831 1.00 98.62 81 LEU A O 1
ATOM 621 N N . VAL A 1 82 ? -9.987 3.931 -9.207 1.00 98.69 82 VAL A N 1
ATOM 622 C CA . VAL A 1 82 ? -11.402 4.020 -9.606 1.00 98.69 82 VAL A CA 1
ATOM 623 C C . VAL A 1 82 ? -12.280 4.506 -8.460 1.00 98.69 82 VAL A C 1
ATOM 625 O O . VAL A 1 82 ? -12.038 4.179 -7.300 1.00 98.69 82 VAL A O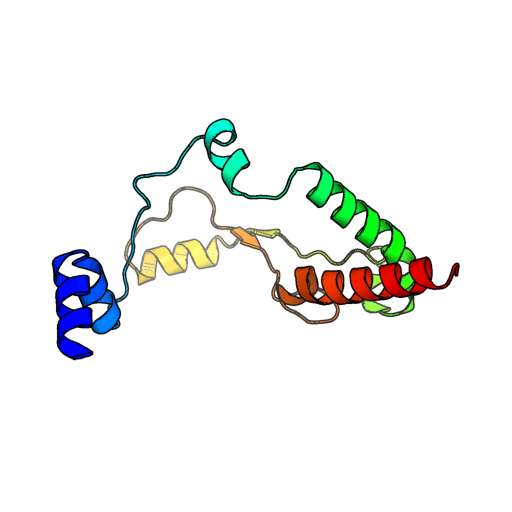 1
ATOM 628 N N . ALA A 1 83 ? -13.330 5.264 -8.771 1.00 98.69 83 ALA A N 1
ATOM 629 C CA . ALA A 1 83 ? -14.357 5.608 -7.793 1.00 98.69 83 ALA A CA 1
ATOM 630 C C . ALA A 1 83 ? -15.313 4.427 -7.567 1.00 98.69 83 ALA A C 1
ATOM 632 O O . ALA A 1 83 ? -15.709 3.756 -8.520 1.00 98.69 83 ALA A O 1
ATOM 633 N N . ILE A 1 84 ? -15.727 4.197 -6.316 1.00 98.69 84 ILE A N 1
ATOM 634 C CA . ILE A 1 84 ? -16.635 3.097 -5.940 1.00 98.69 84 ILE A CA 1
ATOM 635 C C . ILE A 1 84 ? -17.878 3.589 -5.167 1.00 98.69 84 ILE A C 1
ATOM 637 O O . ILE A 1 84 ? -18.170 3.096 -4.075 1.00 98.69 84 ILE A O 1
ATOM 641 N N . PRO A 1 85 ? -18.678 4.522 -5.727 1.00 98.69 85 PRO A N 1
ATOM 642 C CA . PRO A 1 85 ? -19.810 5.135 -5.021 1.00 98.69 85 PRO A CA 1
ATOM 643 C C . PRO A 1 85 ? -20.921 4.137 -4.661 1.00 98.69 85 PRO A C 1
ATOM 645 O O . PRO A 1 85 ? -21.623 4.314 -3.668 1.00 98.69 85 PRO A O 1
ATOM 648 N N . ALA A 1 86 ? -21.087 3.064 -5.443 1.00 98.75 86 ALA A N 1
ATOM 649 C CA . ALA A 1 86 ? -22.033 1.999 -5.115 1.00 98.75 86 ALA A CA 1
ATOM 650 C C . ALA A 1 86 ? -21.611 1.238 -3.845 1.00 98.75 86 ALA A C 1
ATOM 652 O O . ALA A 1 86 ? -22.452 0.936 -3.001 1.00 98.75 86 ALA A O 1
ATOM 653 N N . MET A 1 87 ? -20.307 0.982 -3.685 1.00 98.69 87 MET A N 1
ATOM 654 C CA . MET A 1 87 ? -19.763 0.350 -2.484 1.00 98.69 87 MET A CA 1
ATOM 655 C C . MET A 1 87 ? -19.836 1.294 -1.283 1.00 98.69 87 MET A C 1
ATOM 657 O O . MET A 1 87 ? -20.206 0.850 -0.205 1.00 98.69 87 MET A O 1
ATOM 661 N N . GLN A 1 88 ? -19.575 2.593 -1.473 1.00 98.75 88 GLN A N 1
ATOM 662 C CA . GLN A 1 88 ? -19.755 3.608 -0.428 1.00 98.75 88 GLN A CA 1
ATOM 663 C C . GLN A 1 88 ? -21.178 3.562 0.144 1.00 98.75 88 GLN A C 1
ATOM 665 O O . GLN A 1 88 ? -21.345 3.293 1.328 1.00 98.75 88 GLN A O 1
ATOM 670 N N . LYS A 1 89 ? -22.205 3.672 -0.713 1.00 98.69 89 LYS A N 1
ATOM 671 C CA . LYS A 1 89 ? -23.616 3.575 -0.293 1.00 98.69 89 LYS A CA 1
ATOM 672 C C . LYS A 1 89 ? -23.945 2.246 0.383 1.00 98.69 89 LYS A C 1
ATOM 674 O O . LYS A 1 89 ? -24.761 2.195 1.302 1.00 98.69 89 LYS A O 1
ATOM 679 N N . ARG A 1 90 ? -23.344 1.149 -0.091 1.00 98.75 90 ARG A N 1
ATOM 680 C CA . ARG A 1 90 ? -23.534 -0.170 0.515 1.00 98.75 90 ARG A CA 1
ATOM 681 C C . ARG A 1 90 ? -22.957 -0.214 1.929 1.00 98.75 90 ARG A C 1
ATOM 683 O O . ARG A 1 90 ? -23.661 -0.657 2.826 1.00 98.75 90 ARG A O 1
ATOM 690 N N . LEU A 1 91 ? -21.727 0.256 2.126 1.00 98.69 91 LEU A N 1
ATOM 691 C CA . LEU A 1 91 ? -21.062 0.304 3.430 1.00 98.69 91 LEU A CA 1
ATOM 692 C C . LEU A 1 91 ? -21.825 1.195 4.415 1.00 98.69 91 LEU A C 1
ATOM 694 O O . LEU A 1 91 ? -22.076 0.771 5.538 1.00 98.69 91 LEU A O 1
ATOM 698 N N . GLU A 1 92 ? -22.261 2.378 3.977 1.00 98.69 92 GLU A N 1
ATOM 699 C CA . GLU A 1 92 ? -23.062 3.293 4.799 1.00 98.69 92 GLU A CA 1
ATOM 700 C C . GLU A 1 92 ? -24.362 2.642 5.279 1.00 98.69 92 GLU A C 1
ATOM 702 O O . GLU A 1 92 ? -24.750 2.803 6.434 1.00 98.69 92 GLU A O 1
ATOM 707 N N . LYS A 1 93 ? -25.020 1.865 4.408 1.00 98.56 93 LYS A N 1
ATOM 708 C CA . LYS A 1 93 ? -26.232 1.118 4.754 1.00 98.56 93 LYS A CA 1
ATOM 709 C C . LYS A 1 93 ? -25.955 -0.023 5.738 1.00 98.56 93 LYS A C 1
ATOM 711 O O . LYS A 1 93 ? -26.707 -0.179 6.693 1.00 98.56 93 LYS A O 1
ATOM 716 N N . GLU A 1 94 ? -24.936 -0.840 5.477 1.00 98.62 94 GLU A N 1
ATOM 717 C CA . GLU A 1 94 ? -24.631 -2.035 6.283 1.00 98.62 94 GLU A CA 1
ATOM 718 C C . GLU A 1 94 ? -24.139 -1.670 7.686 1.00 98.62 94 GLU A C 1
ATOM 720 O O . GLU A 1 94 ? -24.584 -2.254 8.670 1.00 98.62 94 GLU A O 1
ATOM 725 N N . TYR A 1 95 ? -23.265 -0.667 7.785 1.00 98.25 95 TYR A N 1
ATOM 726 C CA . TYR A 1 95 ? -22.664 -0.246 9.052 1.00 98.25 95 TYR A CA 1
ATOM 727 C C . TYR A 1 95 ? -23.380 0.940 9.708 1.00 98.25 95 TYR A C 1
ATOM 729 O O . TYR A 1 95 ? -22.977 1.366 10.785 1.00 98.25 95 TYR A O 1
ATOM 737 N N . GLN A 1 96 ? -24.438 1.467 9.077 1.00 98.38 96 GLN A N 1
ATOM 738 C CA . GLN A 1 96 ? -25.245 2.596 9.567 1.00 98.38 96 GLN A CA 1
ATOM 739 C C . GLN A 1 96 ? -24.405 3.839 9.913 1.00 98.38 96 GLN A C 1
ATOM 741 O O . GLN A 1 96 ? -24.742 4.601 10.817 1.00 98.38 96 GLN A O 1
ATOM 746 N N . GLN A 1 97 ? -23.312 4.049 9.176 1.00 98.19 97 GLN A N 1
ATOM 747 C CA . GLN A 1 97 ? -22.344 5.115 9.411 1.00 98.19 97 GLN A CA 1
ATOM 748 C C . GLN A 1 97 ? -22.038 5.847 8.095 1.00 98.19 97 GLN A C 1
ATOM 750 O O . GLN A 1 97 ? -21.549 5.208 7.162 1.00 98.19 97 GLN A O 1
ATOM 755 N N . PRO A 1 98 ? -22.279 7.169 7.999 1.00 97.94 98 PRO A N 1
ATOM 756 C CA . PRO A 1 98 ? -21.945 7.948 6.807 1.00 97.94 98 PRO A CA 1
ATOM 757 C C . PRO A 1 98 ? -20.439 7.964 6.513 1.00 97.94 98 PRO A C 1
ATOM 759 O O . PRO A 1 98 ? -19.623 8.078 7.434 1.00 97.94 98 PRO A O 1
ATOM 762 N N . ILE A 1 99 ? -20.073 7.925 5.230 1.00 98.44 99 ILE A N 1
ATOM 763 C CA . ILE A 1 99 ? -18.696 8.074 4.749 1.00 98.44 99 ILE A CA 1
ATOM 764 C C . ILE A 1 99 ? -18.605 9.405 4.001 1.00 98.44 99 ILE A C 1
ATOM 766 O O . ILE A 1 99 ? -19.088 9.543 2.878 1.00 98.44 99 ILE A O 1
ATOM 770 N N . SER A 1 100 ? -17.967 10.397 4.620 1.00 98.19 100 SER A N 1
ATOM 771 C CA . SER A 1 100 ? -17.776 11.720 4.018 1.00 98.19 100 SER A CA 1
ATOM 772 C C . SER A 1 100 ? -16.844 11.677 2.801 1.00 98.19 100 SER A C 1
ATOM 774 O O . SER A 1 100 ? -15.849 10.954 2.786 1.00 98.19 100 SER A O 1
ATOM 776 N N . GLY A 1 101 ? -17.116 12.524 1.805 1.00 98.00 101 GLY A N 1
ATOM 777 C CA . GLY A 1 101 ? -16.277 12.656 0.611 1.00 98.00 101 GLY A CA 1
ATOM 778 C C . GLY A 1 101 ? -16.493 11.539 -0.415 1.00 98.00 101 GLY A C 1
ATOM 779 O O . GLY A 1 101 ? -17.610 11.055 -0.599 1.00 98.00 101 GLY A O 1
ATOM 780 N N . GLN A 1 102 ? -15.425 11.172 -1.129 1.00 98.44 102 GLN A N 1
ATOM 781 C CA . GLN A 1 102 ? -15.453 10.165 -2.193 1.00 98.44 102 GLN A CA 1
ATOM 782 C C . GLN A 1 102 ? -14.663 8.924 -1.789 1.00 98.44 102 GLN A C 1
ATOM 784 O O . GLN A 1 102 ? -13.491 9.022 -1.426 1.00 98.44 102 GLN A O 1
ATOM 789 N N . LEU A 1 103 ? -15.278 7.748 -1.922 1.00 98.69 103 LEU A N 1
ATOM 790 C CA . LEU A 1 103 ? -14.577 6.482 -1.740 1.00 98.69 103 LEU A CA 1
ATOM 791 C C . LEU A 1 103 ? -13.939 6.016 -3.058 1.00 98.69 103 LEU A C 1
ATOM 793 O O . LEU A 1 103 ? -14.635 5.772 -4.051 1.00 98.69 103 LEU A O 1
ATOM 797 N N . LEU A 1 104 ? -12.613 5.868 -3.052 1.00 98.75 104 LEU A N 1
ATOM 798 C CA . LEU A 1 104 ? -11.820 5.378 -4.181 1.00 98.75 104 LEU A CA 1
ATOM 799 C C . LEU A 1 104 ? -11.201 4.010 -3.867 1.00 98.75 104 LEU A C 1
ATOM 801 O O . LEU A 1 104 ? -10.903 3.701 -2.714 1.00 98.75 104 LEU A O 1
ATOM 805 N N . LEU A 1 105 ? -10.959 3.213 -4.907 1.00 98.75 105 LEU A N 1
ATOM 806 C CA . LEU A 1 105 ? -10.249 1.940 -4.843 1.00 98.75 105 LEU A CA 1
ATOM 807 C C . LEU A 1 105 ? -8.998 1.992 -5.725 1.00 98.75 105 LEU A C 1
ATOM 809 O O . LEU A 1 105 ? -9.092 2.178 -6.940 1.00 98.75 105 LEU A O 1
ATOM 813 N N . LYS A 1 106 ? -7.830 1.765 -5.116 1.00 98.56 106 LYS A N 1
ATOM 814 C CA . LYS A 1 106 ? -6.566 1.531 -5.825 1.00 98.56 106 LYS A CA 1
ATOM 815 C C . LYS A 1 106 ? -6.425 0.036 -6.121 1.00 98.56 106 LYS A C 1
ATOM 817 O O . LYS A 1 106 ? -6.285 -0.771 -5.202 1.00 98.56 106 LYS A O 1
ATOM 822 N N . LYS A 1 107 ? -6.498 -0.349 -7.398 1.00 98.38 107 LYS A N 1
ATOM 823 C CA . LYS A 1 107 ? -6.621 -1.751 -7.836 1.00 98.38 107 LYS A CA 1
ATOM 824 C C . LYS A 1 107 ? -5.275 -2.474 -7.927 1.00 98.38 107 LYS A C 1
ATOM 826 O O . LYS A 1 107 ? -4.977 -3.109 -8.932 1.00 98.38 107 LYS A O 1
ATOM 831 N N . ASP A 1 108 ? -4.472 -2.458 -6.867 1.00 98.19 108 ASP A N 1
ATOM 832 C CA . ASP A 1 108 ? -3.207 -3.215 -6.857 1.00 98.19 108 ASP A CA 1
ATOM 833 C C . ASP A 1 108 ? -3.408 -4.735 -6.966 1.00 98.19 108 ASP A C 1
ATOM 835 O O . ASP A 1 108 ? -2.505 -5.451 -7.387 1.00 98.19 108 ASP A O 1
ATOM 839 N N . SER A 1 109 ? -4.620 -5.225 -6.690 1.00 98.19 109 SER A N 1
ATOM 840 C CA . SER A 1 109 ? -5.072 -6.585 -7.018 1.00 98.19 109 SER A CA 1
ATOM 841 C C . SER A 1 109 ? -5.115 -6.905 -8.520 1.00 98.19 109 SER A C 1
ATOM 843 O O . SER A 1 109 ? -5.328 -8.051 -8.889 1.00 98.19 109 SER A O 1
ATOM 845 N N . HIS A 1 110 ? -4.951 -5.910 -9.391 1.00 97.94 110 HIS A N 1
ATOM 846 C CA . HIS A 1 110 ? -4.985 -6.051 -10.849 1.00 97.94 110 HIS A CA 1
ATOM 847 C C . HIS A 1 110 ? -3.664 -5.624 -11.501 1.00 97.94 110 HIS A C 1
ATOM 849 O O . HIS A 1 110 ? -3.624 -5.418 -12.711 1.00 97.94 110 HIS A O 1
ATOM 855 N N . LEU A 1 111 ? -2.589 -5.449 -10.720 1.00 98.00 111 LEU A N 1
ATOM 856 C CA . LEU A 1 111 ? -1.275 -5.168 -11.296 1.00 98.00 111 LEU A CA 1
ATOM 857 C C . LEU A 1 111 ? -0.867 -6.299 -12.255 1.00 98.00 111 LEU A C 1
ATOM 859 O O . LEU A 1 111 ? -1.101 -7.469 -11.929 1.00 98.00 111 LEU A O 1
ATOM 863 N N . PRO A 1 112 ? -0.235 -5.979 -13.399 1.00 97.19 112 PRO A N 1
ATOM 864 C CA . PRO A 1 112 ? 0.224 -6.998 -14.337 1.00 97.19 112 PRO A CA 1
ATOM 865 C C . PRO A 1 112 ? 1.257 -7.930 -13.683 1.00 97.19 112 PRO A C 1
ATOM 867 O O . PRO A 1 112 ? 1.810 -7.629 -12.617 1.00 97.19 112 PRO A O 1
ATOM 870 N N . ILE A 1 113 ? 1.531 -9.066 -14.328 1.00 97.12 113 ILE A N 1
ATOM 871 C CA . ILE A 1 113 ? 2.507 -10.098 -13.928 1.00 97.12 113 ILE A CA 1
ATOM 872 C C . ILE A 1 113 ? 2.062 -10.955 -12.733 1.00 97.12 113 ILE A C 1
ATOM 874 O O . ILE A 1 113 ? 2.166 -12.177 -12.790 1.00 97.12 113 ILE A O 1
ATOM 878 N N . SER A 1 114 ? 1.590 -10.359 -11.631 1.00 96.19 114 SER A N 1
ATOM 879 C CA . SER A 1 114 ? 1.283 -11.128 -10.405 1.00 96.19 114 SER A CA 1
ATOM 880 C C . SER A 1 114 ? 0.002 -10.745 -9.660 1.00 96.19 114 SER A C 1
ATOM 882 O O . SER A 1 114 ? -0.271 -11.325 -8.609 1.00 96.19 114 SER A O 1
ATOM 884 N N . GLY A 1 115 ? -0.798 -9.797 -10.167 1.00 96.94 115 GLY A N 1
ATOM 885 C CA . GLY A 1 115 ? -2.157 -9.544 -9.663 1.00 96.94 115 GLY A CA 1
ATOM 886 C C . GLY A 1 115 ? -2.233 -9.138 -8.188 1.00 96.94 115 GLY A C 1
ATOM 887 O O . GLY A 1 115 ? -3.195 -9.459 -7.493 1.00 96.94 115 GLY A O 1
ATOM 888 N N . SER A 1 116 ? -1.197 -8.491 -7.652 1.00 97.94 116 SER A N 1
ATOM 889 C CA . SER A 1 116 ? -1.183 -8.041 -6.259 1.00 97.94 116 SER A CA 1
ATOM 890 C C . SER A 1 116 ? -0.178 -6.917 -6.037 1.00 97.94 116 SER A C 1
ATOM 892 O O . SER A 1 116 ? 0.725 -6.701 -6.843 1.00 97.94 116 SER A O 1
ATOM 894 N N . ILE A 1 117 ? -0.241 -6.277 -4.865 1.00 97.38 117 ILE A N 1
ATOM 895 C CA . ILE A 1 117 ? 0.753 -5.281 -4.427 1.00 97.38 117 ILE A CA 1
ATOM 896 C C . ILE A 1 117 ? 2.201 -5.814 -4.440 1.00 97.38 117 ILE A C 1
ATOM 898 O O . ILE A 1 117 ? 3.151 -5.034 -4.481 1.00 97.38 117 ILE A O 1
ATOM 902 N N . LYS A 1 118 ? 2.406 -7.142 -4.447 1.00 96.81 118 LYS A N 1
ATOM 903 C CA . LYS A 1 118 ? 3.743 -7.747 -4.553 1.00 96.81 118 LYS A CA 1
ATOM 904 C C . LYS A 1 118 ? 4.394 -7.507 -5.919 1.00 96.81 118 LYS A C 1
ATOM 906 O O . LYS A 1 118 ? 5.620 -7.515 -5.987 1.00 96.81 118 LYS A O 1
ATOM 911 N N . ALA A 1 119 ? 3.615 -7.169 -6.950 1.00 96.69 119 ALA A N 1
ATOM 912 C CA . ALA A 1 119 ? 4.131 -6.703 -8.235 1.00 96.69 119 ALA A CA 1
ATOM 913 C C . ALA A 1 119 ? 4.931 -5.389 -8.126 1.00 96.69 119 ALA A C 1
ATOM 915 O O . ALA A 1 119 ? 5.688 -5.067 -9.032 1.00 96.69 119 ALA A O 1
ATOM 916 N N . ARG A 1 120 ? 4.796 -4.638 -7.020 1.00 97.81 120 ARG A N 1
ATOM 917 C CA . ARG A 1 120 ? 5.626 -3.459 -6.739 1.00 97.81 120 ARG A CA 1
ATOM 918 C C . ARG A 1 120 ? 6.962 -3.876 -6.127 1.00 97.81 120 ARG A C 1
ATOM 920 O O . ARG A 1 120 ? 7.954 -4.010 -6.832 1.00 97.81 120 ARG A O 1
ATOM 927 N N . GLY A 1 121 ? 6.979 -4.131 -4.816 1.00 96.62 121 GLY A N 1
ATOM 928 C CA . GLY A 1 121 ? 8.217 -4.392 -4.074 1.00 96.62 121 GLY A CA 1
ATOM 929 C C . GLY A 1 121 ? 8.903 -5.709 -4.445 1.00 96.62 121 GLY A C 1
ATOM 930 O O . GLY A 1 121 ? 10.122 -5.750 -4.543 1.00 96.62 121 GLY A O 1
ATOM 931 N N . GLY A 1 122 ? 8.137 -6.774 -4.700 1.00 97.25 122 GLY A N 1
ATOM 932 C CA . GLY A 1 122 ? 8.701 -8.091 -5.010 1.00 97.25 122 GLY A CA 1
ATOM 933 C C . GLY A 1 122 ? 9.405 -8.124 -6.364 1.00 97.25 122 GLY A C 1
ATOM 934 O O . GLY A 1 122 ? 10.524 -8.617 -6.463 1.00 97.25 122 GLY A O 1
ATOM 935 N N . ILE A 1 123 ? 8.784 -7.549 -7.399 1.00 98.00 123 ILE A N 1
ATOM 936 C CA . ILE A 1 123 ? 9.427 -7.420 -8.714 1.00 98.00 123 ILE A CA 1
ATOM 937 C C . ILE A 1 123 ? 10.604 -6.448 -8.626 1.00 98.00 123 ILE A C 1
ATOM 939 O O . ILE A 1 123 ? 11.685 -6.774 -9.109 1.00 98.00 123 ILE A O 1
ATOM 943 N N . TYR A 1 124 ? 10.432 -5.296 -7.968 1.00 98.38 124 TYR A N 1
ATOM 944 C CA . TYR A 1 124 ? 11.512 -4.326 -7.788 1.00 98.38 124 TYR A CA 1
ATOM 945 C C . TYR A 1 124 ? 12.765 -4.945 -7.152 1.00 98.38 124 TYR A C 1
ATOM 947 O O . TYR A 1 124 ? 13.859 -4.738 -7.668 1.00 98.38 124 TYR A O 1
ATOM 955 N N . GLU A 1 125 ? 12.611 -5.740 -6.090 1.00 98.38 125 GLU A N 1
ATOM 956 C CA . GLU A 1 125 ? 13.723 -6.426 -5.420 1.00 98.38 125 GLU A CA 1
ATOM 957 C C . GLU A 1 125 ? 14.481 -7.351 -6.383 1.00 98.38 125 GLU A C 1
ATOM 959 O O . GLU A 1 125 ? 15.705 -7.283 -6.485 1.00 98.38 125 GLU A O 1
ATOM 964 N N . VAL A 1 126 ? 13.760 -8.169 -7.160 1.00 98.12 126 VAL A N 1
ATOM 965 C CA . VAL A 1 126 ? 14.373 -9.075 -8.147 1.00 98.12 126 VAL A CA 1
ATOM 966 C C . VAL A 1 126 ? 15.137 -8.293 -9.218 1.00 98.12 126 VAL A C 1
ATOM 968 O O . VAL A 1 126 ? 16.258 -8.666 -9.566 1.00 98.12 126 VAL A O 1
ATOM 971 N N . LEU A 1 127 ? 14.566 -7.195 -9.721 1.00 97.75 127 LEU A N 1
ATOM 972 C CA . LEU A 1 127 ? 15.212 -6.351 -10.729 1.00 97.75 127 LEU A CA 1
ATOM 973 C C . LEU A 1 127 ? 16.443 -5.628 -10.167 1.00 97.75 127 LEU A C 1
ATOM 975 O O . LEU A 1 127 ? 17.486 -5.604 -10.816 1.00 97.75 127 LEU A O 1
ATOM 979 N N . ALA A 1 128 ? 16.354 -5.080 -8.954 1.00 97.81 128 ALA A N 1
ATOM 980 C CA . ALA A 1 128 ? 17.476 -4.435 -8.275 1.00 97.81 128 ALA A CA 1
ATOM 981 C C . ALA A 1 128 ? 18.615 -5.425 -8.003 1.00 97.81 128 ALA A C 1
ATOM 983 O O . ALA A 1 128 ? 19.785 -5.102 -8.222 1.00 97.81 128 ALA A O 1
ATOM 984 N N . HIS A 1 129 ? 18.281 -6.651 -7.594 1.00 97.50 129 HIS A N 1
ATOM 985 C CA . HIS A 1 129 ? 19.249 -7.724 -7.433 1.00 97.50 129 HIS A CA 1
ATOM 986 C C . HIS A 1 129 ? 19.924 -8.066 -8.767 1.00 97.50 129 HIS A C 1
ATOM 988 O O . HIS A 1 129 ? 21.152 -8.055 -8.843 1.00 97.50 129 HIS A O 1
ATOM 994 N N . ALA A 1 130 ? 19.146 -8.305 -9.827 1.00 96.56 130 ALA A N 1
ATOM 995 C CA . ALA A 1 130 ? 19.672 -8.614 -11.156 1.00 96.56 130 ALA A CA 1
ATOM 996 C C . ALA A 1 130 ? 20.597 -7.505 -11.688 1.00 96.56 130 ALA A C 1
ATOM 998 O O . ALA A 1 130 ? 21.692 -7.794 -12.169 1.00 96.56 130 ALA A O 1
ATOM 999 N N . GLU A 1 131 ? 20.195 -6.241 -11.538 1.00 95.94 131 GLU A N 1
ATOM 1000 C CA . GLU A 1 131 ? 20.997 -5.079 -11.927 1.00 95.94 131 GLU A CA 1
ATOM 1001 C C . GLU A 1 131 ? 22.339 -5.03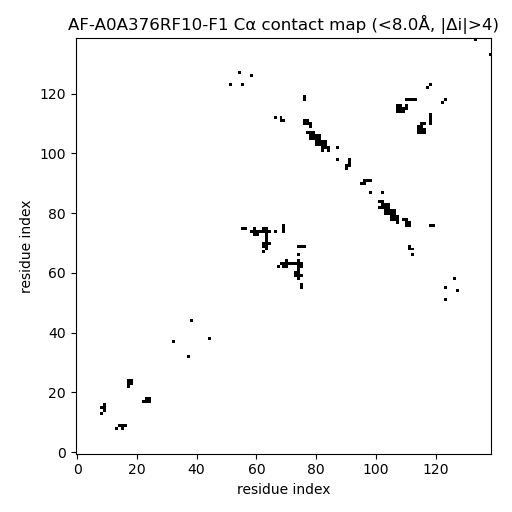9 -11.182 1.00 95.94 131 GLU A C 1
ATOM 1003 O O . GLU A 1 131 ? 23.399 -4.945 -11.798 1.00 95.94 131 GLU A O 1
ATOM 1008 N N . ASN A 1 132 ? 22.315 -5.186 -9.854 1.00 94.88 132 ASN A N 1
ATOM 1009 C CA . ASN A 1 132 ? 23.521 -5.179 -9.025 1.00 94.88 132 ASN A CA 1
ATOM 1010 C C . ASN A 1 132 ? 24.482 -6.325 -9.393 1.00 94.88 132 ASN A C 1
ATOM 1012 O O . ASN A 1 132 ? 25.702 -6.150 -9.416 1.00 94.88 132 ASN A O 1
ATOM 1016 N N . TRP A 1 133 ? 23.942 -7.505 -9.709 1.00 93.62 133 TRP A N 1
ATOM 1017 C CA . TRP A 1 133 ? 24.740 -8.637 -10.180 1.00 93.62 133 TRP A CA 1
ATOM 1018 C C . TRP A 1 133 ? 25.458 -8.352 -11.501 1.00 93.62 133 TRP A C 1
ATOM 1020 O O . TRP A 1 133 ? 26.626 -8.724 -11.633 1.00 93.62 133 TRP A O 1
ATOM 1030 N N . LEU A 1 134 ? 24.793 -7.693 -12.453 1.00 92.50 134 LEU A N 1
ATOM 1031 C CA . LEU A 1 134 ? 25.391 -7.316 -13.738 1.00 92.50 134 LEU A CA 1
ATOM 1032 C C . LEU A 1 134 ? 26.496 -6.268 -13.554 1.00 92.50 134 LEU A C 1
ATOM 1034 O O . LEU A 1 134 ? 27.623 -6.488 -14.000 1.00 92.50 134 LEU A O 1
ATOM 1038 N N . TRP A 1 135 ? 26.230 -5.223 -12.763 1.00 89.00 135 TRP A N 1
ATOM 1039 C CA . TRP A 1 135 ? 27.215 -4.181 -12.447 1.00 89.00 135 TRP A CA 1
ATOM 1040 C C . TRP A 1 135 ? 28.495 -4.747 -11.826 1.00 89.00 135 TRP A C 1
ATOM 1042 O O . TRP A 1 135 ? 29.601 -4.392 -12.232 1.00 89.00 135 TRP A O 1
ATOM 1052 N N . LYS A 1 136 ? 28.366 -5.677 -10.871 1.00 91.19 136 LYS A N 1
ATOM 1053 C CA . LYS A 1 136 ? 29.517 -6.336 -10.227 1.00 91.19 136 LYS A CA 1
ATOM 1054 C C . LYS A 1 136 ? 30.373 -7.156 -11.193 1.00 91.19 136 LYS A C 1
ATOM 1056 O O . LYS A 1 136 ? 31.537 -7.408 -10.895 1.00 91.19 136 LYS A O 1
ATOM 1061 N N . ARG A 1 137 ? 29.808 -7.600 -12.318 1.00 89.00 137 ARG A N 1
ATOM 1062 C CA . ARG A 1 137 ? 30.514 -8.364 -13.356 1.00 89.00 137 ARG A CA 1
ATOM 1063 C C . ARG A 1 137 ? 31.037 -7.492 -14.501 1.00 89.00 137 ARG A C 1
ATOM 1065 O O . ARG A 1 137 ? 31.697 -8.030 -15.385 1.00 89.00 137 ARG A O 1
ATOM 1072 N N . GLY A 1 138 ? 30.785 -6.180 -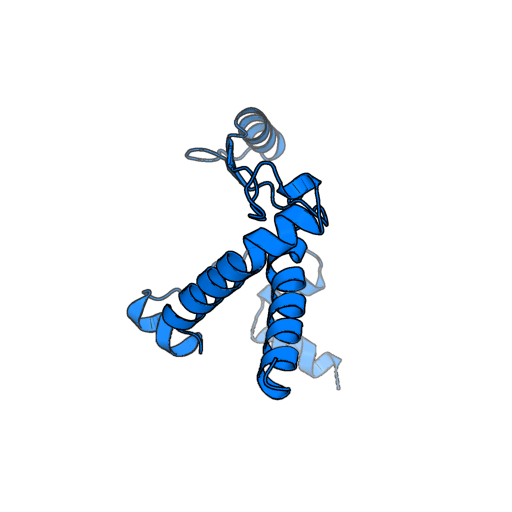14.477 1.00 76.19 138 GLY A N 1
ATOM 1073 C CA . GLY A 1 138 ? 31.186 -5.259 -15.544 1.00 76.19 138 GLY A CA 1
ATOM 1074 C C . GLY A 1 138 ? 30.443 -5.497 -16.861 1.00 76.19 138 GLY A C 1
ATOM 1075 O O . GLY A 1 138 ? 31.012 -5.253 -17.923 1.00 76.19 138 GLY A O 1
ATOM 1076 N N . CYS A 1 139 ? 29.221 -6.034 -16.787 1.00 52.84 139 CYS A N 1
ATOM 1077 C CA . CYS A 1 139 ? 28.325 -6.253 -17.923 1.00 52.84 139 CYS A CA 1
ATOM 1078 C C . CYS A 1 139 ? 27.229 -5.188 -17.964 1.00 52.84 139 CYS A C 1
ATOM 1080 O O . CYS A 1 139 ? 26.741 -4.816 -16.873 1.00 52.84 139 CYS A O 1
#

Mean predicted aligned error: 4.31 Å

Radius of gyration: 22.17 Å; Cα contacts (8 Å, |Δi|>4): 104; chains: 1; bounding box: 57×34×58 Å

Foldseek 3Di:
DVVVVLVVCCVVPVVVVCVVVVHPDDDDDPPDDDCVVCVVVPPDDVVNVVVLVVLQVVCLCVQCVVFVVCVVVSSDFAFDKAWDVVVQVVCCVVVVHHDPDTDIDRQQCCTPPHSHPCVRVVVSVVSVVVVVVCVVVVD

pLDDT: mean 96.08, std 6.89, range [52.84, 98.75]

Nearest PDB structures (foldseek):
  3ss9-assembly1_X  TM=9.919E-01  e=5.635E-15  Escherichia coli K-12
  3r0z-assembly1_A  TM=9.598E-01  e=3.567E-15  Salmonella enterica subsp. enterica serovar Typhimurium
  3r0x-assembly1_A  TM=9.414E-01  e=4.945E-15  Salmonella enterica subsp. enterica serovar Typhimurium
  6aa9-assembly1_A  TM=9.835E-01  e=3.229E-13  Salmonella enterica subsp. enterica serovar Typhimurium str. LT2
  9bcx-assembly1_8  TM=1.929E-01  e=6.446E+00  Saccharomyces cerevisiae

Secondary structure (DSSP, 8-state):
-HHHHHHHHHHH-THHHHHHTT-------TT---HHHHGGGTS--HHHHHHHHHHHHHHHHHHHHH-GGGGGGTT-----EEE-HHHHHHHHHHHT----S--EEE-GGG-TTTSSTHHHHHHHHHHHHHHHHHHHHT-

Sequence (139 aa):
MENAKMNSLIAQYPLVKDLVALKETTWFNPGTTSLAEGLPYVGLTEQDVQDAHARLSRFAPYLAKAFPETAATGGIIESELVAIPAMQKRLEKEYQQPISGQLLLKKDSHLPISGSIKARGGIYEVLAHAENWLWKRGC